Protein AF-A0A814TZE0-F1 (afdb_monomer_lite)

Radius of gyration: 14.81 Å; chains: 1; bounding box: 33×33×38 Å

InterPro domains:
  IPR047803 DCD1A/B-like [PTHR35190] (5-72)

Sequence (78 aa):
KQILYQYGKITPESSIRNITSVAKTGDLHVALYDLTDTVMYVSNARGTNETGPLEAYQRQFVKIDLKVEFARTNPFLK

Secondary structure (DSSP, 8-state):
-HHHHTTT---HHHIIIIIIHHHT--SSEEEEEETTTTEEEEEEPPPTT--S-SSGGGSPPEEEEHHHHHHS--TT--

Organism: Adineta ricciae (NCBI:txid249248)

Structure (mmCIF, N/CA/C/O backbone):
data_AF-A0A814TZE0-F1
#
_entry.id   AF-A0A814TZE0-F1
#
loop_
_atom_site.group_PDB
_atom_site.id
_atom_site.type_symbol
_atom_site.label_atom_id
_atom_site.label_alt_id
_atom_site.label_comp_id
_atom_site.label_asym_id
_atom_site.label_entity_id
_atom_site.label_seq_id
_atom_site.pdbx_PDB_ins_code
_atom_site.Cartn_x
_atom_site.Cartn_y
_atom_site.Cartn_z
_atom_site.occupancy
_atom_site.B_iso_or_equiv
_atom_site.auth_seq_id
_atom_site.auth_comp_id
_atom_site.auth_asym_id
_atom_site.auth_atom_id
_atom_site.pdbx_PDB_model_num
ATOM 1 N N . LYS A 1 1 ? -6.174 -0.819 17.728 1.00 81.25 1 LYS A N 1
ATOM 2 C CA . LYS A 1 1 ? -7.658 -0.736 17.820 1.00 81.25 1 LYS A CA 1
ATOM 3 C C . LYS A 1 1 ? -8.342 -0.704 16.448 1.00 81.25 1 LYS A C 1
ATOM 5 O O . LYS A 1 1 ? -9.358 -1.363 16.315 1.00 81.25 1 LYS A O 1
ATOM 10 N N . GLN A 1 2 ? -7.788 -0.034 15.427 1.00 88.56 2 GLN A N 1
ATOM 11 C CA . GLN A 1 2 ? -8.431 0.067 14.101 1.00 88.56 2 GLN A CA 1
ATOM 12 C C . GLN A 1 2 ? -8.728 -1.281 13.426 1.00 88.56 2 GLN A C 1
ATOM 14 O O . GLN A 1 2 ? -9.828 -1.476 12.929 1.00 88.56 2 GLN A O 1
ATOM 19 N N . ILE A 1 3 ? -7.804 -2.243 13.501 1.00 87.19 3 ILE A N 1
ATOM 20 C CA . ILE A 1 3 ? -7.998 -3.594 12.941 1.00 87.19 3 ILE A CA 1
ATOM 21 C C . ILE A 1 3 ? -9.227 -4.295 13.547 1.00 87.19 3 ILE A C 1
ATOM 23 O O . ILE A 1 3 ? -9.994 -4.913 12.821 1.00 87.19 3 ILE A O 1
ATOM 27 N N . LEU A 1 4 ? -9.455 -4.156 14.860 1.00 92.06 4 LEU A N 1
ATOM 28 C CA . LEU A 1 4 ? -10.624 -4.744 15.526 1.00 92.06 4 LEU A CA 1
ATOM 29 C C . LEU A 1 4 ? -11.931 -4.077 15.075 1.00 92.06 4 LEU A C 1
ATOM 31 O O . LEU A 1 4 ? -12.920 -4.767 14.866 1.00 92.06 4 LEU A O 1
ATOM 35 N N . TYR A 1 5 ? -11.934 -2.754 14.870 1.00 92.06 5 TYR A N 1
ATOM 36 C CA . TYR A 1 5 ? -13.110 -2.039 14.357 1.00 92.06 5 TYR A CA 1
ATOM 37 C C . TYR A 1 5 ? -13.450 -2.393 12.905 1.00 92.06 5 TYR A C 1
ATOM 39 O O . TYR A 1 5 ? -14.610 -2.301 12.513 1.00 92.06 5 TYR A O 1
ATOM 47 N N . GLN A 1 6 ? -12.454 -2.798 12.116 1.00 91.00 6 GLN A N 1
ATOM 48 C CA . GLN A 1 6 ? -12.625 -3.227 10.725 1.00 91.00 6 GLN A CA 1
ATOM 49 C C . GLN A 1 6 ? -12.758 -4.752 10.588 1.00 91.00 6 GLN A C 1
ATOM 51 O O . GLN A 1 6 ? -12.813 -5.261 9.471 1.00 91.00 6 GLN A O 1
ATOM 56 N N . TYR A 1 7 ? -12.799 -5.502 11.695 1.00 91.31 7 TYR A N 1
ATOM 57 C CA . TYR A 1 7 ? -12.818 -6.963 11.663 1.00 91.31 7 TYR A CA 1
ATOM 58 C C . TYR A 1 7 ? -13.989 -7.498 10.822 1.00 91.31 7 TYR A C 1
ATOM 60 O O . TYR A 1 7 ? -15.124 -7.035 10.939 1.00 91.31 7 TYR A O 1
ATOM 68 N N . GLY A 1 8 ? -13.697 -8.457 9.938 1.00 91.88 8 GLY A N 1
ATOM 69 C CA . GLY A 1 8 ? -14.662 -9.013 8.980 1.00 91.88 8 GLY A CA 1
ATOM 70 C C . GLY A 1 8 ? -15.023 -8.090 7.807 1.00 91.88 8 GLY A C 1
ATOM 71 O O . GLY A 1 8 ? -15.835 -8.469 6.971 1.00 91.88 8 GLY A O 1
ATOM 72 N N . LYS A 1 9 ? -14.440 -6.887 7.734 1.00 92.00 9 LYS A N 1
ATOM 73 C CA . LYS A 1 9 ? -14.687 -5.877 6.689 1.00 92.00 9 LYS A CA 1
ATOM 74 C C . LYS A 1 9 ? -13.391 -5.263 6.148 1.00 92.00 9 LYS A C 1
ATOM 76 O O . LYS A 1 9 ? -13.419 -4.183 5.565 1.00 92.00 9 LYS A O 1
ATOM 81 N N . ILE A 1 10 ? -12.254 -5.925 6.368 1.00 93.38 10 ILE A N 1
ATOM 82 C CA . ILE A 1 10 ? -10.952 -5.436 5.914 1.00 93.38 10 ILE A CA 1
ATOM 83 C C . ILE A 1 10 ? -10.875 -5.593 4.396 1.00 93.38 10 ILE A C 1
ATOM 85 O O . ILE A 1 10 ? -10.718 -6.694 3.880 1.00 93.38 10 ILE A O 1
ATOM 89 N N . THR A 1 11 ? -10.970 -4.466 3.705 1.00 95.12 11 THR A N 1
ATOM 90 C CA . THR A 1 11 ? -10.652 -4.308 2.281 1.00 95.12 11 THR A CA 1
ATOM 91 C C . THR A 1 11 ? -9.363 -3.495 2.112 1.00 95.12 11 THR A C 1
ATOM 93 O O . THR A 1 11 ? -8.938 -2.828 3.073 1.00 95.12 11 THR A O 1
ATOM 96 N N . PRO A 1 12 ? -8.753 -3.463 0.913 1.00 94.94 12 PRO A N 1
ATOM 97 C CA . PRO A 1 12 ? -7.644 -2.557 0.622 1.00 94.94 12 PRO A CA 1
ATOM 98 C C . PRO A 1 12 ? -7.971 -1.091 0.936 1.00 94.94 12 PRO A C 1
ATOM 100 O O . PRO A 1 12 ? -7.195 -0.415 1.608 1.00 94.94 12 PRO A O 1
ATOM 103 N N . GLU A 1 13 ? -9.156 -0.605 0.559 1.00 94.00 13 GLU A N 1
ATOM 104 C CA . GLU A 1 13 ? -9.581 0.781 0.797 1.00 94.00 13 GLU A CA 1
ATOM 105 C C . GLU A 1 13 ? -9.697 1.089 2.292 1.00 94.00 13 GLU A C 1
ATOM 107 O O . GLU A 1 13 ? -9.230 2.135 2.752 1.00 94.00 13 GLU A O 1
ATOM 112 N N . SER A 1 14 ? -10.296 0.173 3.062 1.00 94.69 14 SER A N 1
ATOM 113 C CA . SER A 1 14 ? -10.405 0.319 4.518 1.00 94.69 14 SER A CA 1
ATOM 114 C C . SER A 1 14 ? -9.033 0.257 5.194 1.00 94.69 14 SER A C 1
ATOM 116 O O . SER A 1 14 ? -8.784 0.985 6.154 1.00 94.69 14 SER A O 1
ATOM 118 N N . SER A 1 15 ? -8.120 -0.559 4.661 1.00 94.88 15 SER A N 1
ATOM 119 C CA . SER A 1 15 ? -6.762 -0.702 5.176 1.00 94.88 15 SER A CA 1
ATOM 120 C C . SER A 1 15 ? -5.972 0.581 4.970 1.00 94.88 15 SER A C 1
ATOM 122 O O . SER A 1 15 ? -5.400 1.086 5.931 1.00 94.88 15 SER A O 1
ATOM 124 N N . ILE A 1 16 ? -6.037 1.162 3.768 1.00 95.00 16 ILE A N 1
ATOM 125 C CA . ILE A 1 16 ? -5.410 2.448 3.448 1.00 95.00 16 ILE A CA 1
ATOM 126 C C . ILE A 1 16 ? -5.976 3.543 4.358 1.00 95.00 16 ILE A C 1
ATOM 128 O O . ILE A 1 16 ? -5.243 4.152 5.134 1.00 95.00 16 ILE A O 1
ATOM 132 N N . ARG A 1 17 ? -7.293 3.780 4.302 1.00 93.50 17 ARG A N 1
ATOM 133 C CA . ARG A 1 17 ? -7.903 4.977 4.905 1.00 93.50 17 ARG A CA 1
ATOM 134 C C . ARG A 1 17 ? -8.089 4.881 6.413 1.00 93.50 17 ARG A C 1
ATOM 136 O O . ARG A 1 17 ? -7.864 5.862 7.114 1.00 93.50 17 ARG A O 1
ATOM 143 N N . ASN A 1 18 ? -8.513 3.723 6.913 1.00 94.50 18 ASN A N 1
ATOM 144 C CA . ASN A 1 18 ? -8.997 3.584 8.290 1.00 94.50 18 ASN A CA 1
ATOM 145 C C . ASN A 1 18 ? -8.000 2.866 9.202 1.00 94.50 18 ASN A C 1
ATOM 147 O O . ASN A 1 18 ? -8.126 2.957 10.423 1.00 94.50 18 ASN A O 1
ATOM 151 N N . ILE A 1 19 ? -7.022 2.153 8.636 1.00 93.50 19 ILE A N 1
ATOM 152 C CA . ILE A 1 19 ? -6.008 1.434 9.411 1.00 93.50 19 ILE A CA 1
ATOM 153 C C . ILE A 1 19 ? -4.670 2.158 9.312 1.00 93.50 19 ILE A C 1
ATOM 155 O O . ILE A 1 19 ? -4.262 2.763 10.301 1.00 93.50 19 ILE A O 1
ATOM 159 N N . THR A 1 20 ? -4.002 2.142 8.157 1.00 93.88 20 THR A N 1
ATOM 160 C CA . THR A 1 20 ? -2.628 2.649 8.030 1.00 93.88 20 THR A CA 1
ATOM 161 C C . THR A 1 20 ? -2.554 4.158 8.214 1.00 93.88 20 THR A C 1
ATOM 163 O O . THR A 1 20 ? -1.728 4.622 8.998 1.00 93.88 20 THR A O 1
ATOM 166 N N . SER A 1 21 ? -3.460 4.929 7.596 1.00 91.88 21 SER A N 1
ATOM 167 C CA . SER A 1 21 ? -3.458 6.390 7.749 1.00 91.88 21 SER A CA 1
ATOM 168 C C . SER A 1 21 ? -3.840 6.851 9.159 1.00 91.88 21 SER A C 1
ATOM 170 O O . SER A 1 21 ? -3.276 7.818 9.664 1.00 91.88 21 SER A O 1
ATOM 172 N N . VAL A 1 22 ? -4.770 6.156 9.825 1.00 92.88 22 VAL A N 1
ATOM 173 C CA . VAL A 1 22 ? -5.219 6.514 11.186 1.00 92.88 22 VAL A CA 1
ATOM 174 C C . VAL A 1 22 ? -4.200 6.093 12.237 1.00 92.88 22 VAL A C 1
ATOM 176 O O . VAL A 1 22 ? -3.927 6.842 13.173 1.00 92.88 22 VAL A O 1
ATOM 179 N N . ALA A 1 23 ? -3.645 4.889 12.100 1.00 93.00 23 ALA A N 1
ATOM 180 C CA . ALA A 1 23 ? -2.604 4.399 12.992 1.00 93.00 23 ALA A CA 1
ATOM 181 C C . ALA A 1 23 ? -1.245 5.064 12.732 1.00 93.00 23 ALA A C 1
ATOM 183 O O . ALA A 1 23 ? -0.349 4.876 13.549 1.00 93.00 23 ALA A O 1
ATOM 184 N N . LYS A 1 24 ? -1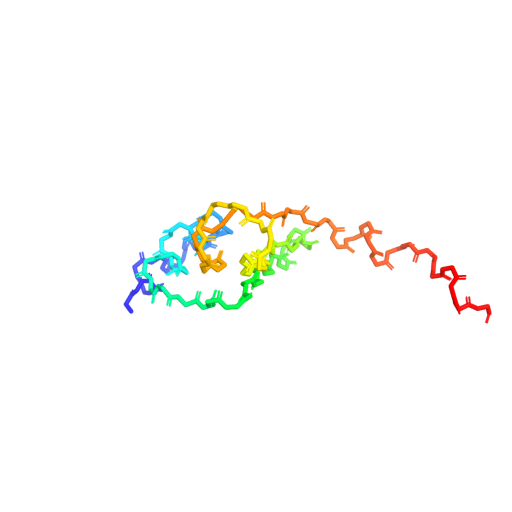.110 5.825 11.631 1.00 92.56 24 LYS A N 1
ATOM 185 C CA . LYS A 1 24 ? 0.128 6.480 11.191 1.00 92.56 24 LYS A CA 1
ATOM 186 C C . LYS A 1 24 ? 1.292 5.490 11.165 1.00 92.56 24 LYS A C 1
ATOM 188 O O . LYS A 1 24 ? 2.284 5.655 11.863 1.00 92.56 24 LYS A O 1
ATOM 193 N N . THR A 1 25 ? 1.097 4.389 10.442 1.00 90.19 25 THR A N 1
ATOM 194 C CA . THR A 1 25 ? 2.088 3.312 10.332 1.00 90.19 25 THR A CA 1
ATOM 195 C C . THR A 1 25 ? 2.527 3.130 8.887 1.00 90.19 25 THR A C 1
ATOM 197 O O . THR A 1 25 ? 1.709 3.230 7.972 1.00 90.19 25 THR A O 1
ATOM 200 N N . GLY A 1 26 ? 3.821 2.861 8.707 1.00 90.00 26 GLY A N 1
ATOM 201 C CA . GLY A 1 26 ? 4.475 2.822 7.403 1.00 90.00 26 GLY A CA 1
ATOM 202 C C . GLY A 1 26 ? 4.870 4.215 6.924 1.00 90.00 26 GLY A C 1
ATOM 203 O O . GLY A 1 26 ? 4.394 4.688 5.899 1.00 90.00 26 GLY A O 1
ATOM 204 N N . ASP A 1 27 ? 5.744 4.885 7.676 1.00 96.19 27 ASP A N 1
ATOM 205 C CA . ASP A 1 27 ? 6.227 6.224 7.322 1.00 96.19 27 ASP A CA 1
ATOM 206 C C . ASP A 1 27 ? 7.047 6.198 6.034 1.00 96.19 27 ASP A C 1
ATOM 208 O O . ASP A 1 27 ? 6.858 7.039 5.161 1.00 96.19 27 ASP A O 1
ATOM 212 N N . LEU A 1 28 ? 7.926 5.200 5.898 1.00 97.06 28 LEU A N 1
ATOM 213 C CA . LEU A 1 28 ? 8.791 5.037 4.731 1.00 97.06 28 LEU A CA 1
ATOM 214 C C . LEU A 1 28 ? 8.085 4.337 3.565 1.00 97.06 28 LEU A C 1
ATOM 216 O O . LEU A 1 28 ? 8.275 4.701 2.407 1.00 97.06 28 LEU A O 1
ATOM 220 N N . HIS A 1 29 ? 7.304 3.306 3.870 1.00 97.38 29 HIS A N 1
ATOM 221 C CA . HIS A 1 29 ? 6.734 2.401 2.884 1.00 97.38 29 HIS A CA 1
ATOM 222 C C . HIS A 1 29 ? 5.488 1.728 3.455 1.00 97.38 29 HIS A C 1
ATOM 224 O O . HIS A 1 29 ? 5.507 1.252 4.593 1.00 97.38 29 HIS A O 1
ATOM 230 N N . VAL A 1 30 ? 4.429 1.653 2.651 1.00 97.81 30 VAL A N 1
ATOM 231 C CA . VAL A 1 30 ? 3.244 0.843 2.942 1.00 97.81 30 VAL A CA 1
ATOM 232 C C . VAL A 1 30 ? 2.999 -0.074 1.756 1.00 97.81 30 VAL A C 1
ATOM 234 O O . VAL A 1 30 ? 2.873 0.396 0.628 1.00 97.81 30 VAL A O 1
ATOM 237 N N . ALA A 1 31 ? 2.867 -1.370 2.024 1.00 96.75 31 ALA A N 1
ATOM 238 C CA . ALA A 1 31 ? 2.412 -2.355 1.055 1.00 96.75 31 ALA A CA 1
ATOM 239 C C . ALA A 1 31 ? 1.222 -3.123 1.631 1.00 96.75 31 ALA A C 1
ATOM 241 O O . ALA A 1 31 ? 1.279 -3.639 2.749 1.00 96.75 31 ALA A O 1
ATOM 242 N N . LEU A 1 32 ? 0.143 -3.194 0.860 1.00 96.31 32 LEU A N 1
ATOM 243 C CA . LEU A 1 32 ? -1.056 -3.957 1.176 1.00 96.31 32 LEU A CA 1
ATOM 244 C C . LEU A 1 32 ? -1.269 -4.980 0.071 1.00 96.31 32 LEU A C 1
ATOM 246 O O . LEU A 1 32 ? -1.373 -4.620 -1.101 1.00 96.31 32 LEU A O 1
ATOM 250 N N . TYR A 1 33 ? -1.336 -6.248 0.455 1.00 96.62 33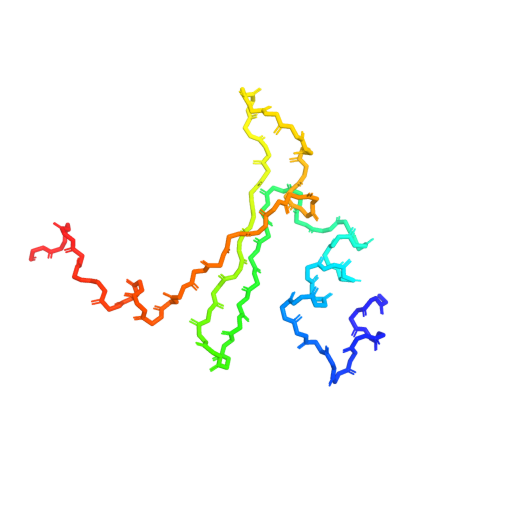 TYR A N 1
ATOM 251 C CA . TYR A 1 33 ? -1.516 -7.358 -0.467 1.00 96.62 33 TYR A CA 1
ATOM 252 C C . TYR A 1 33 ? -2.944 -7.872 -0.358 1.00 96.62 33 TYR A C 1
ATOM 254 O O . TYR A 1 33 ? -3.333 -8.423 0.672 1.00 96.62 33 TYR A O 1
ATOM 262 N N . ASP A 1 34 ? -3.711 -7.703 -1.428 1.00 96.31 34 ASP A N 1
ATOM 263 C CA . ASP A 1 34 ? -4.956 -8.431 -1.611 1.00 96.31 34 ASP A CA 1
ATOM 264 C C . ASP A 1 34 ? -4.630 -9.771 -2.268 1.00 96.31 34 ASP A C 1
ATOM 266 O O . ASP A 1 34 ? -4.360 -9.852 -3.467 1.00 96.31 34 ASP A O 1
ATOM 270 N N . LEU A 1 35 ? -4.611 -10.828 -1.461 1.00 94.25 35 LEU A N 1
ATOM 271 C CA . LEU A 1 35 ? -4.304 -12.174 -1.940 1.00 94.25 35 LEU A CA 1
ATOM 272 C C . LEU A 1 35 ? -5.488 -12.826 -2.668 1.00 94.25 35 LEU A C 1
ATOM 274 O O . LEU A 1 35 ? -5.267 -13.767 -3.426 1.00 94.25 35 LEU A O 1
ATOM 278 N N . THR A 1 36 ? -6.711 -12.318 -2.484 1.00 94.31 36 THR A N 1
ATOM 279 C CA . THR A 1 36 ? -7.909 -12.826 -3.170 1.00 94.31 36 THR A CA 1
ATOM 280 C C . THR A 1 36 ? -7.853 -12.448 -4.643 1.00 94.31 36 THR A 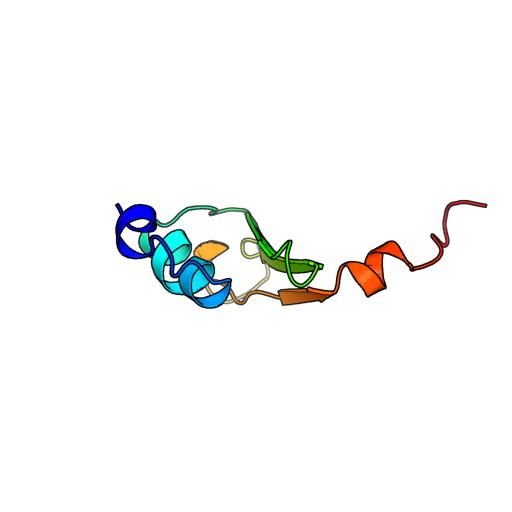C 1
ATOM 282 O O . THR A 1 36 ? -7.918 -13.310 -5.520 1.00 94.31 36 THR A O 1
ATOM 285 N N . ASP A 1 37 ? -7.633 -11.161 -4.915 1.00 95.44 37 ASP A N 1
ATOM 286 C CA . ASP A 1 37 ? -7.536 -10.647 -6.284 1.00 95.44 37 ASP A CA 1
ATOM 287 C C . ASP A 1 37 ? -6.108 -10.710 -6.844 1.00 95.44 37 ASP A C 1
ATOM 289 O O . ASP A 1 37 ? -5.906 -10.580 -8.053 1.00 95.44 37 ASP A O 1
ATOM 293 N N . THR A 1 38 ? -5.126 -10.994 -5.982 1.00 96.81 38 THR A N 1
ATOM 294 C CA . THR A 1 38 ? -3.688 -11.006 -6.291 1.00 96.81 38 THR A CA 1
ATOM 295 C C . THR A 1 38 ? -3.209 -9.632 -6.777 1.00 96.81 38 THR A C 1
ATOM 297 O O . THR A 1 38 ? -2.582 -9.479 -7.825 1.00 96.81 38 THR A O 1
ATOM 300 N N . VAL A 1 39 ? -3.524 -8.608 -5.989 1.00 98.00 39 VAL A N 1
ATOM 301 C CA . VAL A 1 39 ? -3.192 -7.207 -6.253 1.00 98.00 39 VAL A CA 1
ATOM 302 C C . VAL A 1 39 ? -2.364 -6.657 -5.099 1.00 98.00 39 VAL A C 1
ATOM 304 O O . VAL A 1 39 ? -2.635 -6.940 -3.934 1.00 98.00 39 VAL A O 1
ATOM 307 N N . MET A 1 40 ? -1.385 -5.812 -5.413 1.00 97.81 40 MET A N 1
ATOM 308 C CA . MET A 1 40 ? -0.658 -5.025 -4.423 1.00 97.81 40 MET A CA 1
ATOM 309 C C . MET A 1 40 ? -1.046 -3.551 -4.510 1.00 97.81 40 MET A C 1
ATOM 311 O O . MET A 1 40 ? -1.089 -2.974 -5.593 1.00 97.81 40 MET A O 1
ATOM 315 N N . TYR A 1 41 ? -1.268 -2.927 -3.359 1.00 98.12 41 TYR A N 1
ATOM 316 C CA . TYR A 1 41 ? -1.364 -1.480 -3.220 1.00 98.12 41 TYR A CA 1
ATOM 317 C C . TYR A 1 41 ? -0.126 -0.992 -2.481 1.00 98.12 41 TYR A C 1
ATOM 319 O O . TYR A 1 41 ? 0.150 -1.459 -1.377 1.00 98.12 41 TYR A O 1
ATOM 327 N N . VAL A 1 42 ? 0.614 -0.058 -3.073 1.00 97.75 42 VAL A N 1
ATOM 328 C CA . VAL A 1 42 ? 1.896 0.399 -2.529 1.00 97.75 42 VAL A CA 1
ATOM 329 C C . VAL A 1 42 ? 2.005 1.919 -2.502 1.00 97.75 42 VAL A C 1
ATOM 331 O O . VAL A 1 42 ? 1.591 2.597 -3.444 1.00 97.75 42 VAL A O 1
ATOM 334 N N . SER A 1 43 ? 2.596 2.453 -1.437 1.00 97.94 43 SER A N 1
ATOM 335 C CA . SER A 1 43 ? 3.036 3.844 -1.348 1.00 97.94 43 SER A CA 1
ATOM 336 C C . SER A 1 43 ? 4.430 3.928 -0.719 1.00 97.94 43 SER A C 1
ATOM 338 O O . SER A 1 43 ? 4.834 3.077 0.075 1.00 97.94 43 SER A O 1
ATOM 340 N N . ASN A 1 44 ? 5.179 4.967 -1.086 1.00 97.62 44 ASN A N 1
ATOM 341 C CA . ASN A 1 44 ? 6.510 5.265 -0.554 1.00 97.62 44 ASN A CA 1
ATOM 342 C C . ASN A 1 44 ? 6.531 6.685 -0.003 1.00 97.62 44 ASN A C 1
ATOM 344 O O . ASN A 1 44 ? 5.783 7.533 -0.497 1.00 97.62 44 ASN A O 1
ATOM 348 N N . ALA A 1 45 ? 7.407 6.946 0.965 1.00 97.69 45 ALA A N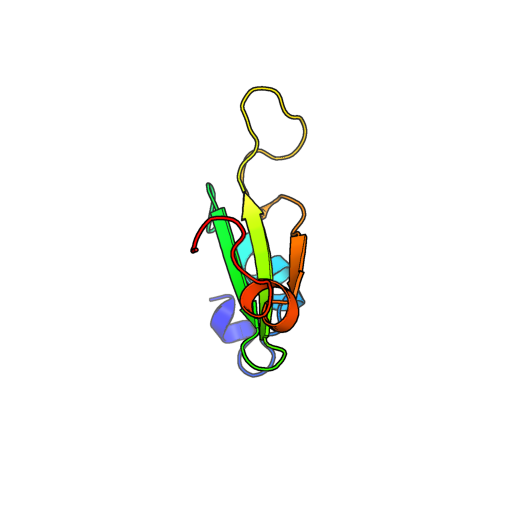 1
ATOM 349 C CA . ALA A 1 45 ? 7.689 8.290 1.442 1.00 97.69 45 ALA A CA 1
ATOM 350 C C . ALA A 1 45 ? 8.147 9.192 0.298 1.00 97.69 45 ALA A C 1
ATOM 352 O O . ALA A 1 45 ? 8.657 8.744 -0.731 1.00 97.69 45 ALA A O 1
ATOM 353 N N . ARG A 1 46 ? 7.963 10.489 0.503 1.00 97.44 46 ARG A N 1
ATOM 354 C CA . ARG A 1 46 ? 8.387 11.513 -0.442 1.00 97.44 46 ARG A CA 1
ATOM 355 C C . ARG A 1 46 ? 9.907 11.557 -0.566 1.00 97.44 46 ARG A C 1
ATOM 357 O O . ARG A 1 46 ? 10.606 11.647 0.443 1.00 97.44 46 ARG A O 1
ATOM 364 N N . GLY A 1 47 ? 10.407 11.588 -1.798 1.00 96.06 47 GLY A N 1
ATOM 365 C CA . GLY A 1 47 ? 11.812 11.889 -2.072 1.00 96.06 47 GLY A CA 1
ATOM 366 C C . GLY A 1 47 ? 12.176 13.343 -1.740 1.00 96.06 47 GLY A C 1
ATOM 367 O O . GLY A 1 47 ? 11.316 14.220 -1.677 1.00 96.06 47 GLY A O 1
ATOM 368 N N . THR A 1 48 ? 13.466 13.636 -1.563 1.00 94.88 48 THR A N 1
ATOM 369 C CA . THR A 1 48 ? 13.948 14.974 -1.158 1.00 94.88 48 THR A CA 1
ATOM 370 C C . THR A 1 48 ? 13.498 16.105 -2.093 1.00 94.88 48 THR A C 1
ATOM 372 O O . THR A 1 48 ? 13.225 17.206 -1.625 1.00 94.88 48 THR A O 1
ATOM 375 N N . ASN A 1 49 ? 13.373 15.826 -3.394 1.00 95.75 49 ASN A N 1
ATOM 376 C CA . ASN A 1 49 ? 13.034 16.811 -4.430 1.00 95.75 49 ASN A CA 1
ATOM 377 C C . ASN A 1 49 ? 11.580 16.703 -4.927 1.00 95.75 49 ASN A C 1
ATOM 379 O O . ASN A 1 49 ? 11.250 17.213 -5.996 1.00 95.75 49 ASN A O 1
ATOM 383 N N . GLU A 1 50 ? 10.712 16.014 -4.186 1.00 94.88 50 GLU A N 1
ATOM 384 C CA . GLU A 1 50 ? 9.295 15.860 -4.520 1.00 94.88 50 GLU A CA 1
ATOM 385 C C . GLU A 1 50 ? 8.410 16.755 -3.637 1.00 94.88 50 GLU A C 1
ATOM 387 O O . GLU A 1 50 ? 8.809 17.204 -2.561 1.00 94.88 50 GLU A O 1
ATOM 392 N N . THR A 1 51 ? 7.167 16.984 -4.064 1.00 95.19 51 THR A N 1
ATOM 393 C CA . THR A 1 51 ? 6.152 17.720 -3.294 1.00 95.19 51 THR A CA 1
ATOM 394 C C . THR A 1 51 ? 5.114 16.776 -2.669 1.00 95.19 51 THR A C 1
ATOM 396 O O . THR A 1 51 ? 5.111 15.564 -2.903 1.00 95.19 51 THR A O 1
ATOM 399 N N . GLY A 1 52 ? 4.244 17.324 -1.814 1.00 94.38 52 GLY A N 1
ATOM 400 C CA . GLY A 1 52 ? 3.187 16.573 -1.127 1.00 94.38 52 GLY A CA 1
ATOM 401 C C . GLY A 1 52 ? 3.575 16.066 0.270 1.00 94.38 52 GLY A C 1
ATOM 402 O O . GLY A 1 52 ? 4.602 16.494 0.809 1.00 94.38 52 GLY A O 1
ATOM 403 N N . PRO A 1 53 ? 2.748 15.189 0.872 1.00 96.12 53 PRO A N 1
ATOM 404 C CA . PRO A 1 53 ? 2.980 14.636 2.207 1.00 96.12 53 PRO A CA 1
ATOM 405 C C . PRO A 1 53 ? 4.292 13.858 2.286 1.00 96.12 53 PRO A C 1
ATOM 407 O O . PRO A 1 53 ? 4.688 13.244 1.290 1.00 96.12 53 PRO A O 1
ATOM 410 N N . LEU A 1 54 ? 4.951 13.894 3.449 1.00 97.00 54 LEU A N 1
ATOM 411 C CA . LEU A 1 54 ? 6.230 13.219 3.676 1.00 97.00 54 LEU A CA 1
ATOM 412 C C . LEU A 1 54 ? 6.029 11.709 3.820 1.00 97.00 54 LEU A C 1
ATOM 414 O O . LEU A 1 54 ? 6.655 10.943 3.088 1.00 97.00 54 LEU A O 1
ATOM 418 N N . GLU A 1 55 ? 5.151 11.290 4.730 1.00 98.19 55 GLU A N 1
ATOM 419 C CA . GLU A 1 55 ? 4.981 9.883 5.085 1.00 98.19 55 GLU A CA 1
ATOM 420 C C . GLU A 1 55 ? 4.133 9.103 4.072 1.00 98.19 55 GLU A C 1
ATOM 422 O O . GLU A 1 55 ? 3.125 9.589 3.550 1.00 98.19 55 GLU A O 1
ATOM 427 N N . ALA A 1 56 ? 4.498 7.844 3.829 1.00 97.81 56 ALA A N 1
ATOM 428 C CA . ALA A 1 56 ? 3.844 6.991 2.841 1.00 97.81 56 ALA A CA 1
ATOM 429 C C . ALA A 1 56 ? 2.360 6.731 3.162 1.00 97.81 56 ALA A C 1
ATOM 431 O O . ALA A 1 56 ? 1.533 6.701 2.248 1.00 97.81 56 ALA A O 1
ATOM 432 N N . TYR A 1 57 ? 1.984 6.631 4.443 1.00 96.75 57 TYR A N 1
ATOM 433 C CA . TYR A 1 57 ? 0.587 6.449 4.866 1.00 96.75 57 TYR A CA 1
ATOM 434 C C . TYR A 1 57 ? -0.334 7.637 4.523 1.00 96.75 57 TYR A C 1
ATOM 436 O O . TYR A 1 57 ? -1.557 7.504 4.610 1.00 96.75 57 TYR A O 1
ATOM 444 N N . GLN A 1 58 ? 0.227 8.795 4.155 1.00 96.56 58 GLN A N 1
ATOM 445 C CA . GLN A 1 58 ? -0.513 9.986 3.715 1.00 96.56 5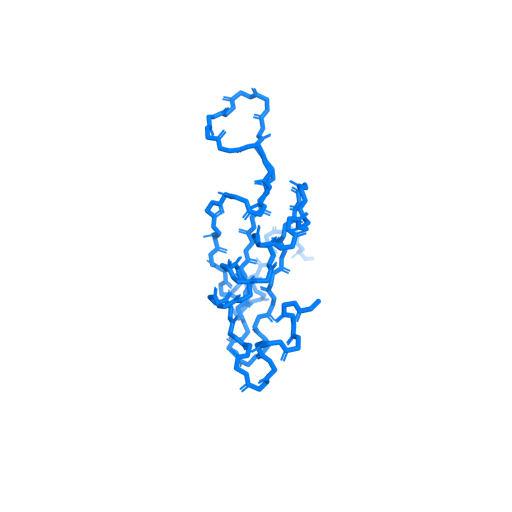8 GLN A CA 1
ATOM 446 C C . GLN A 1 58 ? -0.489 10.181 2.195 1.00 96.56 58 GLN A C 1
ATOM 448 O O . GLN A 1 58 ? -1.134 11.094 1.677 1.00 96.56 58 GLN A O 1
ATOM 453 N N . ARG A 1 59 ? 0.285 9.369 1.472 1.00 95.88 59 ARG A N 1
ATOM 454 C CA . ARG A 1 59 ? 0.506 9.522 0.033 1.00 95.88 59 ARG A CA 1
ATOM 455 C C . ARG A 1 59 ? -0.457 8.654 -0.768 1.00 95.88 59 ARG A C 1
ATOM 457 O O . ARG A 1 59 ? -1.104 7.745 -0.253 1.00 95.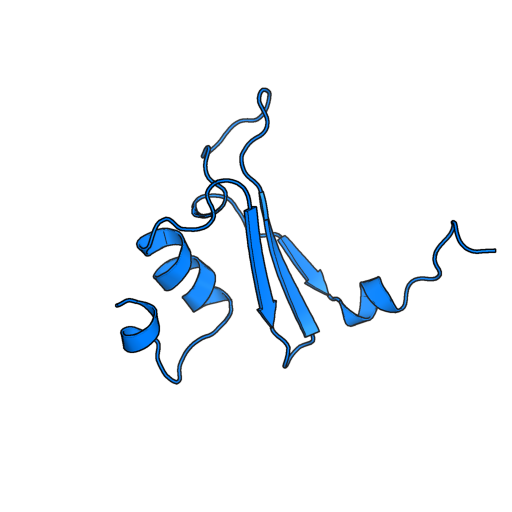88 59 ARG A O 1
ATOM 464 N N . GLN A 1 60 ? -0.564 8.965 -2.055 1.00 94.75 60 GLN A N 1
ATOM 465 C CA . GLN A 1 60 ? -1.362 8.179 -2.986 1.00 94.75 60 GLN A CA 1
ATOM 466 C C . GLN A 1 60 ? -0.775 6.770 -3.133 1.00 94.75 60 GLN A C 1
ATOM 468 O O . GLN A 1 60 ? 0.438 6.598 -3.247 1.00 94.75 60 GLN A O 1
ATOM 473 N N . PHE A 1 61 ? -1.657 5.774 -3.161 1.00 96.94 61 PHE A N 1
ATOM 474 C CA . PHE A 1 61 ? -1.293 4.386 -3.406 1.00 96.94 61 PHE A CA 1
ATOM 475 C C . PHE A 1 61 ? -1.367 4.072 -4.897 1.00 96.94 61 PHE A C 1
ATOM 477 O O . PHE A 1 61 ? -2.313 4.466 -5.584 1.00 96.94 61 PHE A O 1
ATOM 484 N N . VAL A 1 62 ? -0.384 3.320 -5.377 1.00 97.31 62 VAL A N 1
ATOM 485 C CA . VAL A 1 62 ? -0.386 2.710 -6.706 1.00 97.31 62 VAL A CA 1
ATOM 486 C C . VAL A 1 62 ? -0.921 1.290 -6.579 1.00 97.31 62 VAL A C 1
ATOM 488 O O . VAL A 1 62 ? -0.498 0.550 -5.693 1.00 97.31 62 VAL A O 1
ATOM 491 N N . LYS A 1 63 ? -1.846 0.915 -7.466 1.00 97.81 63 LYS A N 1
ATOM 492 C CA . LYS A 1 63 ? -2.369 -0.449 -7.591 1.00 97.81 63 LYS A CA 1
ATOM 493 C C . LYS A 1 63 ? -1.563 -1.202 -8.648 1.00 97.81 63 LYS A C 1
ATOM 495 O O . LYS A 1 63 ? -1.424 -0.714 -9.766 1.00 97.81 63 LYS A O 1
ATOM 500 N N . ILE A 1 64 ? -1.074 -2.385 -8.303 1.00 97.50 64 ILE A N 1
ATOM 501 C CA . ILE A 1 64 ? -0.294 -3.264 -9.173 1.00 97.50 64 ILE A CA 1
ATOM 502 C C . ILE A 1 64 ? -1.008 -4.612 -9.257 1.00 97.50 64 ILE A C 1
ATOM 504 O O . ILE A 1 64 ? -1.267 -5.246 -8.234 1.00 97.50 64 ILE A O 1
ATOM 508 N N . ASP A 1 65 ? -1.317 -5.049 -10.476 1.00 97.12 65 ASP A N 1
ATOM 509 C CA . ASP A 1 65 ? -1.824 -6.397 -10.736 1.00 97.12 65 ASP A CA 1
ATOM 510 C C . ASP A 1 65 ? -0.650 -7.384 -10.749 1.00 97.12 65 ASP A C 1
ATOM 512 O O . ASP A 1 65 ? 0.149 -7.415 -11.689 1.00 97.12 65 ASP A O 1
ATOM 516 N N . LEU A 1 66 ? -0.524 -8.186 -9.690 1.00 95.75 66 LEU A N 1
ATOM 517 C CA . LEU A 1 66 ? 0.610 -9.095 -9.547 1.00 95.75 66 LEU A CA 1
ATOM 518 C C . LEU A 1 66 ? 0.508 -10.305 -10.479 1.00 95.75 66 LEU A C 1
ATOM 520 O O . LEU A 1 66 ? 1.541 -10.888 -10.800 1.00 95.75 66 LEU A O 1
ATOM 524 N N . LYS A 1 67 ? -0.691 -10.672 -10.958 1.00 95.19 67 LYS A N 1
ATOM 525 C CA . LYS A 1 67 ? -0.832 -11.740 -11.964 1.00 95.19 67 LYS A CA 1
ATOM 526 C C . LYS A 1 67 ? -0.148 -11.316 -13.254 1.00 95.19 67 LYS A C 1
ATOM 528 O O . LYS A 1 67 ? 0.551 -12.115 -13.870 1.00 95.19 67 LYS A O 1
ATOM 533 N N . VAL A 1 68 ? -0.318 -10.048 -13.628 1.00 95.06 68 VAL A N 1
ATOM 534 C CA . VAL A 1 68 ? 0.361 -9.465 -14.786 1.00 95.06 68 VAL A CA 1
ATOM 535 C C . VAL A 1 68 ? 1.859 -9.366 -14.533 1.00 95.06 68 VAL A C 1
ATOM 537 O O . VAL A 1 68 ? 2.630 -9.854 -15.353 1.00 95.06 68 VAL A O 1
ATOM 540 N N . GLU A 1 69 ? 2.288 -8.749 -13.428 1.00 92.25 69 GLU A N 1
ATOM 541 C CA . GLU A 1 69 ? 3.719 -8.501 -13.189 1.00 92.25 69 GLU A CA 1
ATOM 542 C C . GLU A 1 69 ? 4.536 -9.791 -13.054 1.00 92.25 69 GLU A C 1
ATOM 544 O O . GLU A 1 69 ? 5.617 -9.887 -13.630 1.00 92.25 69 GLU A O 1
ATOM 549 N N . PHE A 1 70 ? 4.024 -10.808 -12.354 1.00 90.06 70 PHE A N 1
ATOM 550 C CA . PHE A 1 70 ? 4.745 -12.072 -12.171 1.00 90.06 70 PHE A CA 1
ATOM 551 C C . PHE A 1 70 ? 4.755 -12.960 -13.418 1.00 90.06 70 PHE A C 1
ATOM 553 O O . PHE A 1 70 ? 5.622 -13.821 -13.537 1.00 90.06 70 PHE A O 1
ATOM 560 N N . ALA A 1 71 ? 3.833 -12.746 -14.359 1.00 91.75 71 ALA A N 1
ATOM 561 C CA . ALA A 1 71 ? 3.835 -13.441 -15.643 1.00 91.75 71 ALA A CA 1
ATOM 562 C C . ALA A 1 71 ? 4.775 -12.798 -16.680 1.00 91.75 71 ALA A C 1
ATOM 564 O O . ALA A 1 71 ? 5.003 -13.386 -17.740 1.00 91.75 71 ALA A O 1
ATOM 565 N N . ARG A 1 72 ? 5.322 -11.599 -16.419 1.00 87.38 72 ARG A N 1
ATOM 566 C CA . ARG A 1 72 ? 6.252 -10.953 -17.357 1.00 87.38 72 ARG A CA 1
ATOM 567 C C . ARG A 1 72 ? 7.547 -11.749 -17.443 1.00 87.38 72 ARG A C 1
ATOM 569 O O . ARG A 1 72 ? 8.181 -12.044 -16.433 1.00 87.38 72 ARG A O 1
ATOM 576 N N . THR A 1 73 ? 7.979 -12.047 -18.667 1.00 81.25 73 THR A N 1
ATOM 577 C CA . THR A 1 73 ? 9.303 -12.620 -18.913 1.00 81.25 73 THR A CA 1
ATOM 578 C C . THR A 1 73 ? 10.355 -11.655 -18.386 1.00 81.25 73 THR A C 1
ATOM 580 O O . THR A 1 73 ? 10.372 -10.488 -18.777 1.00 81.25 73 THR A O 1
ATOM 583 N N . ASN A 1 74 ? 11.219 -12.126 -17.488 1.00 73.06 74 ASN A N 1
ATOM 584 C CA . ASN A 1 74 ? 12.293 -11.303 -16.957 1.00 73.06 74 ASN A CA 1
ATOM 585 C C . ASN A 1 74 ? 13.287 -10.998 -18.094 1.00 73.06 74 ASN A C 1
ATOM 587 O O . ASN A 1 74 ? 13.946 -11.925 -18.565 1.00 73.06 74 ASN A O 1
ATOM 591 N N . PRO A 1 75 ? 13.447 -9.733 -18.526 1.00 70.12 75 PRO A N 1
ATOM 592 C CA . PRO A 1 75 ? 14.356 -9.400 -19.621 1.00 70.12 75 PRO A CA 1
ATOM 593 C C . PRO A 1 75 ? 15.838 -9.617 -19.262 1.00 70.12 75 PRO A C 1
ATOM 595 O O . PRO A 1 75 ? 16.701 -9.511 -20.131 1.00 70.12 75 PRO A O 1
ATOM 598 N N . PHE A 1 76 ? 16.139 -9.926 -17.997 1.00 71.00 76 PHE A N 1
ATOM 599 C CA . PHE A 1 76 ? 17.488 -10.104 -17.463 1.00 71.00 76 PHE A CA 1
ATOM 600 C C . PHE A 1 76 ? 17.830 -11.550 -17.075 1.00 71.00 76 PHE A C 1
ATOM 602 O O . PHE A 1 76 ? 18.974 -11.808 -16.707 1.00 71.00 76 PHE A O 1
ATOM 609 N N . LEU A 1 77 ? 16.888 -12.494 -17.167 1.00 62.62 77 LEU A N 1
ATOM 610 C CA . LEU A 1 77 ? 17.176 -13.924 -17.019 1.00 62.62 77 LEU A CA 1
ATOM 611 C C . LEU A 1 77 ? 17.110 -14.563 -18.410 1.00 62.62 77 LEU A C 1
ATOM 613 O O . LEU A 1 77 ? 16.023 -14.752 -18.951 1.00 62.62 77 LEU A O 1
ATOM 617 N N . LYS A 1 78 ? 18.287 -14.810 -18.999 1.00 55.28 78 LYS A N 1
ATOM 618 C CA . LYS A 1 78 ? 18.453 -15.617 -20.216 1.00 55.28 78 LYS A CA 1
ATOM 619 C C . LYS A 1 78 ? 18.525 -17.095 -19.869 1.00 55.28 78 LYS A C 1
ATOM 621 O O . LYS A 1 78 ? 19.183 -17.407 -18.851 1.00 55.28 78 LYS A O 1
#

pLDDT: mean 92.62, std 7.8, range [55.28, 98.19]

Foldseek 3Di:
DQCVVCPPPDDPVCCLPRNCLVVVPQQAKDWDADPVQRKIWIFGADDPPDDDHGGRSRDHIDIDRVVVVVPDDDPPDD